Protein AF-A0A6A0AHQ1-F1 (afdb_monomer_lite)

Radius of gyration: 28.09 Å; chains: 1; bounding box: 52×52×68 Å

Organism: Haematococcus lacustris (NCBI:txid44745)

InterPro domains:
  IPR008962 PapD-like superfamily [SSF49354] (9-53)
  IPR013783 Immunoglobulin-like fold [G3DSA:2.60.40.10] (3-64)
  IPR052614 Cilia-Flagella-Associated Protein 65 [PTHR46127] (5-94)
  IPR056344 CFAP65-like, ninth Ig-like domain [PF24816] (5-60)

Sequence (94 aa):
DRAFILEQQIFQVKPRSGLLQPGGSAHITLAYKPAVKGSHQLPLFMHIADGKRLHVQLHGSTVQPPVQRLALTTTTRTFTFDPTPIGEEDPPRQ

Structure (mmCIF, N/CA/C/O backbone):
data_AF-A0A6A0AHQ1-F1
#
_entry.id   AF-A0A6A0AHQ1-F1
#
loop_
_atom_site.group_PDB
_atom_site.id
_atom_site.type_symbol
_atom_site.label_atom_id
_atom_site.label_alt_id
_atom_site.label_comp_id
_atom_site.label_asym_id
_atom_site.label_entity_id
_atom_site.label_seq_id
_atom_site.pdbx_PDB_ins_code
_atom_site.Cartn_x
_atom_site.Cartn_y
_atom_site.Cartn_z
_atom_site.occupancy
_atom_site.B_iso_or_equiv
_atom_site.auth_seq_id
_atom_site.auth_comp_id
_atom_site.auth_asym_id
_atom_site.auth_atom_id
_atom_site.pdbx_PDB_model_num
ATOM 1 N N . ASP A 1 1 ? -10.058 -11.538 0.957 1.00 78.88 1 ASP A N 1
ATOM 2 C CA . ASP A 1 1 ? -10.620 -11.683 -0.396 1.00 78.88 1 ASP A CA 1
ATOM 3 C C . ASP A 1 1 ? -9.915 -10.705 -1.336 1.00 78.88 1 ASP A C 1
ATOM 5 O O . ASP A 1 1 ? -9.776 -9.538 -0.983 1.00 78.88 1 ASP A O 1
ATOM 9 N N . ARG A 1 2 ? -9.387 -11.176 -2.471 1.00 83.12 2 ARG A N 1
ATOM 10 C CA . ARG A 1 2 ? -8.614 -10.351 -3.418 1.00 83.12 2 ARG A CA 1
ATOM 11 C C . ARG A 1 2 ? -9.509 -9.377 -4.185 1.00 83.12 2 ARG A C 1
ATOM 13 O O . ARG A 1 2 ? -9.060 -8.266 -4.461 1.00 83.12 2 ARG A O 1
ATOM 20 N N . ALA A 1 3 ? -10.736 -9.783 -4.519 1.00 86.94 3 ALA A N 1
ATOM 21 C CA . ALA A 1 3 ? -11.685 -8.936 -5.244 1.00 86.94 3 ALA A CA 1
ATOM 22 C C . ALA A 1 3 ? -11.974 -7.661 -4.443 1.00 86.94 3 ALA A C 1
ATOM 24 O O . ALA A 1 3 ? -11.774 -6.557 -4.940 1.00 86.94 3 ALA A O 1
ATOM 25 N N . PHE A 1 4 ? -12.247 -7.827 -3.147 1.00 89.31 4 PHE A N 1
ATOM 26 C CA . PHE A 1 4 ? -12.449 -6.729 -2.207 1.00 89.31 4 PHE A CA 1
ATOM 27 C C . PHE A 1 4 ? -11.281 -5.728 -2.170 1.00 89.31 4 PHE A C 1
ATOM 29 O O . PHE A 1 4 ? -11.491 -4.520 -2.236 1.00 89.31 4 PHE A O 1
ATOM 36 N N . ILE A 1 5 ? -10.035 -6.215 -2.103 1.00 90.12 5 ILE A N 1
ATOM 37 C CA . ILE A 1 5 ? -8.833 -5.360 -2.077 1.00 90.12 5 ILE A CA 1
ATOM 38 C C . ILE A 1 5 ? -8.738 -4.493 -3.341 1.00 90.12 5 ILE A C 1
ATOM 40 O O . ILE A 1 5 ? -8.343 -3.326 -3.260 1.00 90.12 5 ILE A O 1
ATOM 44 N N . LEU A 1 6 ? -9.084 -5.062 -4.499 1.00 88.88 6 LEU A N 1
ATOM 45 C CA . LEU A 1 6 ? -9.046 -4.372 -5.786 1.00 88.88 6 LEU A CA 1
ATOM 46 C C . LEU A 1 6 ? -10.209 -3.387 -5.936 1.00 88.88 6 LEU A C 1
ATOM 48 O O . LEU A 1 6 ? -9.976 -2.241 -6.310 1.00 88.88 6 LEU A O 1
ATOM 52 N N . GLU A 1 7 ? -11.433 -3.794 -5.611 1.00 91.12 7 GLU A N 1
ATOM 53 C CA . GLU A 1 7 ? -12.624 -2.938 -5.681 1.00 91.12 7 GLU A CA 1
ATOM 54 C C . GLU A 1 7 ? -12.505 -1.722 -4.760 1.00 91.12 7 GLU A C 1
ATOM 56 O O . GLU A 1 7 ? -12.751 -0.595 -5.182 1.00 91.12 7 GLU A O 1
ATOM 61 N N . GLN A 1 8 ? -12.038 -1.930 -3.526 1.00 92.38 8 GLN A N 1
ATOM 62 C CA . GLN A 1 8 ? -11.861 -0.861 -2.539 1.00 92.38 8 GLN A CA 1
ATOM 63 C C . GLN A 1 8 ? -10.549 -0.080 -2.710 1.00 92.38 8 GLN A C 1
ATOM 65 O O . GLN A 1 8 ? -10.258 0.814 -1.919 1.00 92.38 8 GLN A O 1
ATOM 70 N N . GLN A 1 9 ? -9.737 -0.409 -3.725 1.00 92.25 9 GLN A N 1
ATOM 71 C CA . GLN A 1 9 ? -8.451 0.245 -4.003 1.00 92.25 9 GLN A CA 1
ATOM 72 C C . GLN A 1 9 ? -7.546 0.343 -2.757 1.00 92.25 9 GLN A C 1
ATOM 74 O O . GLN A 1 9 ? -6.891 1.368 -2.534 1.00 92.25 9 GLN A O 1
ATOM 79 N N . ILE A 1 10 ? -7.508 -0.727 -1.949 1.00 94.50 10 ILE A N 1
ATOM 80 C CA . ILE A 1 10 ? -6.782 -0.763 -0.667 1.00 94.50 10 ILE A CA 1
ATOM 81 C C . ILE A 1 10 ? -5.282 -0.584 -0.880 1.00 94.50 10 ILE A C 1
ATOM 83 O O . ILE A 1 10 ? -4.619 0.090 -0.096 1.00 94.50 10 ILE A O 1
ATOM 87 N N . PHE A 1 11 ? -4.751 -1.156 -1.958 1.00 94.75 11 PHE A N 1
ATOM 88 C CA . PHE A 1 11 ? -3.401 -0.879 -2.422 1.00 94.75 11 PHE A CA 1
ATOM 89 C C . PHE A 1 11 ? -3.456 -0.085 -3.722 1.00 94.75 11 PHE A C 1
ATOM 91 O O . PHE A 1 11 ? -4.168 -0.448 -4.660 1.00 94.75 11 PHE A O 1
ATOM 98 N N . GLN A 1 12 ? -2.658 0.973 -3.802 1.00 93.44 12 GLN A N 1
ATOM 99 C CA . GLN A 1 12 ? -2.461 1.741 -5.027 1.00 93.44 12 GLN A CA 1
ATOM 100 C C . GLN A 1 12 ? -0.975 1.819 -5.346 1.00 93.44 12 GLN A C 1
ATOM 102 O O . GLN A 1 12 ? -0.149 2.010 -4.458 1.00 93.44 12 GLN A O 1
ATOM 107 N N . VAL A 1 13 ? -0.647 1.690 -6.630 1.00 92.94 13 VAL A N 1
ATOM 108 C CA . VAL A 1 13 ? 0.728 1.722 -7.137 1.00 92.94 13 VAL A CA 1
ATOM 109 C C . VAL A 1 13 ? 0.832 2.796 -8.205 1.00 92.94 13 VAL A C 1
ATOM 111 O O . VAL A 1 13 ? 0.011 2.807 -9.132 1.00 92.94 13 VAL A O 1
ATOM 114 N N . LYS A 1 14 ? 1.813 3.694 -8.079 1.00 94.44 14 LYS A N 1
ATOM 115 C CA . LYS A 1 14 ? 2.091 4.749 -9.062 1.00 94.44 14 LYS A CA 1
ATOM 116 C C . LYS A 1 14 ? 3.604 4.998 -9.199 1.00 94.44 14 LYS A C 1
ATOM 118 O O . LYS A 1 14 ? 4.256 5.132 -8.171 1.00 94.44 14 LYS A O 1
ATOM 123 N N . PRO A 1 15 ? 4.153 5.129 -10.418 1.00 93.69 15 PRO A N 1
ATOM 124 C CA . PRO A 1 15 ? 3.504 4.850 -11.701 1.00 93.69 15 PRO A CA 1
ATOM 125 C C . PRO A 1 15 ? 3.294 3.334 -11.909 1.00 93.69 15 PRO A C 1
ATOM 127 O O . PRO A 1 15 ? 3.982 2.520 -11.300 1.00 93.69 15 PRO A O 1
ATOM 130 N N . ARG A 1 16 ? 2.317 2.936 -12.741 1.00 91.12 16 ARG A N 1
ATOM 131 C CA . ARG A 1 16 ? 2.050 1.509 -13.055 1.00 91.12 16 ARG A CA 1
ATOM 132 C C . ARG A 1 16 ? 2.919 0.958 -14.188 1.00 91.12 16 ARG A C 1
ATOM 134 O O . ARG A 1 16 ? 3.037 -0.252 -14.338 1.00 91.12 16 ARG A O 1
ATOM 141 N N . SER A 1 17 ? 3.504 1.849 -14.976 1.00 92.00 17 SER A N 1
ATOM 142 C CA . SER A 1 17 ? 4.377 1.553 -16.104 1.00 92.00 17 SER A CA 1
ATOM 143 C C . SER A 1 17 ? 5.340 2.717 -16.302 1.00 92.00 17 SER A C 1
ATOM 145 O O . SER A 1 17 ? 5.069 3.840 -15.874 1.00 92.00 17 SER A O 1
ATOM 147 N N . GLY A 1 18 ? 6.456 2.458 -16.965 1.00 92.62 18 GLY A N 1
ATOM 148 C CA . GLY A 1 18 ? 7.456 3.468 -17.271 1.00 92.62 18 GLY A CA 1
ATOM 149 C C . GLY A 1 18 ? 8.588 2.869 -18.087 1.00 92.62 18 GLY A C 1
ATOM 150 O O . GLY A 1 18 ? 8.597 1.668 -18.357 1.00 92.62 18 GLY A O 1
ATOM 151 N N . LEU A 1 19 ? 9.537 3.718 -18.462 1.00 92.69 19 LEU A N 1
ATOM 152 C CA . LEU A 1 19 ? 10.748 3.328 -19.167 1.00 92.69 19 LEU A CA 1
ATOM 153 C C . LEU A 1 19 ? 11.955 3.687 -18.303 1.00 92.69 19 LEU A C 1
ATOM 155 O O . LEU A 1 19 ? 12.022 4.787 -17.756 1.00 92.69 19 LEU A O 1
ATOM 159 N N . LEU A 1 20 ? 12.908 2.766 -18.206 1.00 91.56 20 LEU A N 1
ATOM 160 C CA . LEU A 1 20 ? 14.198 2.999 -17.574 1.00 91.56 20 LEU A CA 1
ATOM 161 C C . LEU A 1 20 ? 15.294 2.838 -18.615 1.00 91.56 20 LEU A C 1
ATOM 163 O O . LEU A 1 20 ? 15.333 1.845 -19.336 1.00 91.56 20 LEU A O 1
ATOM 167 N N . GLN A 1 21 ? 16.179 3.827 -18.678 1.00 93.81 21 GLN A N 1
ATOM 168 C CA . GLN A 1 21 ? 17.396 3.734 -19.473 1.00 93.81 21 GLN A CA 1
ATOM 169 C C . GLN A 1 21 ? 18.421 2.841 -18.759 1.00 93.81 21 GLN A C 1
ATOM 171 O O . GLN A 1 21 ? 18.343 2.690 -17.533 1.00 93.81 21 GLN A O 1
ATOM 176 N N . PRO A 1 22 ? 19.399 2.264 -19.479 1.00 92.44 22 PRO A N 1
ATOM 177 C CA . PRO A 1 22 ? 20.493 1.524 -18.858 1.00 92.44 22 PRO A CA 1
ATOM 178 C C . PRO A 1 22 ? 21.181 2.345 -17.755 1.00 92.44 22 PRO A C 1
ATOM 180 O O . PRO A 1 22 ? 21.528 3.504 -17.960 1.00 92.44 22 PRO A O 1
ATOM 183 N N . GLY A 1 23 ? 21.336 1.753 -16.567 1.00 94.38 23 GLY A N 1
ATOM 184 C CA . GLY A 1 23 ? 21.887 2.429 -15.381 1.00 94.38 23 GLY A CA 1
ATOM 185 C C . GLY A 1 23 ? 20.925 3.390 -14.666 1.00 94.38 23 GLY A C 1
ATOM 186 O O . GLY A 1 23 ? 21.280 3.949 -13.631 1.00 94.38 23 GLY A O 1
ATOM 187 N N . GLY A 1 24 ? 19.709 3.582 -15.181 1.00 93.19 24 GLY A N 1
ATOM 188 C CA . GLY A 1 24 ? 18.694 4.442 -14.582 1.00 93.19 24 GLY A CA 1
ATOM 189 C C . GLY A 1 24 ? 18.019 3.836 -13.351 1.00 93.19 24 GLY A C 1
ATOM 190 O O . GLY A 1 24 ? 18.040 2.629 -13.119 1.00 93.19 24 GLY A O 1
ATOM 191 N N . SER A 1 25 ? 17.369 4.697 -12.568 1.00 93.19 25 SER A N 1
ATOM 192 C CA . SER A 1 25 ? 16.539 4.321 -11.417 1.00 93.19 25 SER A CA 1
ATOM 193 C C . SER A 1 25 ? 15.224 5.095 -11.438 1.00 93.19 25 SER A C 1
ATOM 195 O O . SER A 1 25 ? 15.177 6.237 -11.893 1.00 93.19 25 SER A O 1
ATOM 197 N N . ALA A 1 26 ? 14.152 4.485 -10.936 1.00 91.19 26 ALA A N 1
ATOM 198 C CA . ALA A 1 26 ? 12.850 5.129 -10.785 1.00 91.19 26 ALA A CA 1
ATOM 199 C C . ALA A 1 26 ? 12.259 4.817 -9.412 1.00 91.19 26 ALA A C 1
ATOM 201 O O . ALA A 1 26 ? 12.489 3.750 -8.845 1.00 91.19 26 ALA A O 1
ATOM 202 N N . HIS A 1 27 ? 11.458 5.751 -8.910 1.00 94.12 27 HIS A N 1
ATOM 203 C CA . HIS A 1 27 ? 10.712 5.585 -7.671 1.00 94.12 27 HIS A CA 1
ATOM 204 C C . HIS A 1 27 ? 9.285 5.139 -7.982 1.00 94.12 27 HIS A C 1
ATOM 206 O O . HIS A 1 27 ? 8.637 5.675 -8.883 1.00 94.12 27 HIS A O 1
ATOM 212 N N . ILE A 1 28 ? 8.790 4.176 -7.207 1.00 92.19 28 ILE A N 1
ATOM 213 C CA . ILE A 1 28 ? 7.406 3.711 -7.270 1.00 92.19 28 ILE A CA 1
ATOM 214 C C . ILE A 1 28 ? 6.781 3.921 -5.897 1.00 92.19 28 ILE A C 1
ATOM 216 O O . ILE A 1 28 ? 7.287 3.447 -4.883 1.00 92.19 28 ILE A O 1
ATOM 220 N N . THR A 1 29 ? 5.660 4.625 -5.868 1.00 94.75 29 THR A N 1
ATOM 221 C CA . THR A 1 29 ? 4.863 4.851 -4.671 1.00 94.75 29 THR A CA 1
ATOM 222 C C . THR A 1 29 ? 3.845 3.732 -4.501 1.00 94.75 29 THR A C 1
ATOM 224 O O . THR A 1 29 ? 3.006 3.496 -5.375 1.00 94.75 29 THR A O 1
ATOM 227 N N . LEU A 1 30 ? 3.897 3.086 -3.338 1.00 93.00 30 LEU A N 1
ATOM 228 C CA . LEU A 1 30 ? 2.914 2.123 -2.857 1.00 93.00 30 LEU A CA 1
ATOM 229 C C . LEU A 1 30 ? 2.103 2.790 -1.745 1.00 93.00 30 LEU A C 1
ATOM 231 O O . LEU A 1 30 ? 2.657 3.166 -0.716 1.00 93.00 30 LEU A O 1
ATOM 235 N N . ALA A 1 31 ? 0.800 2.951 -1.949 1.00 94.31 31 ALA A N 1
ATOM 236 C CA . ALA A 1 31 ? -0.099 3.511 -0.949 1.00 94.31 31 ALA A CA 1
ATOM 237 C C . ALA A 1 31 ? -1.032 2.425 -0.413 1.00 94.31 31 ALA A C 1
ATOM 239 O O . ALA A 1 31 ? -1.633 1.687 -1.194 1.00 94.31 31 ALA A O 1
ATOM 240 N N . TYR A 1 32 ? -1.172 2.371 0.910 1.00 94.69 32 TYR A N 1
ATOM 241 C CA . TYR A 1 32 ? -2.076 1.471 1.615 1.00 94.69 32 TYR A CA 1
ATOM 242 C C . TYR A 1 32 ? -3.185 2.274 2.302 1.00 94.69 32 TYR A C 1
ATOM 244 O O . TYR A 1 32 ? -2.908 3.144 3.127 1.00 94.69 32 TYR A O 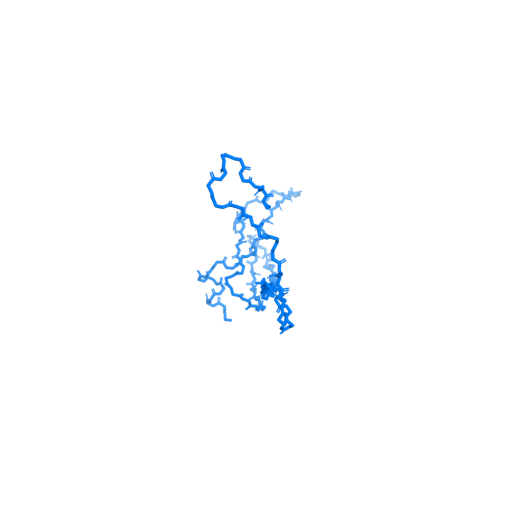1
ATOM 252 N N . LYS A 1 33 ? -4.436 2.009 1.923 1.00 92.75 33 LYS A N 1
ATOM 253 C CA . LYS A 1 33 ? -5.645 2.704 2.379 1.00 92.75 33 LYS A CA 1
ATOM 254 C C . LYS A 1 33 ? -6.692 1.670 2.808 1.00 92.75 33 LYS A C 1
ATOM 256 O O . LYS A 1 33 ? -7.529 1.271 2.003 1.00 92.75 33 LYS A O 1
ATOM 261 N N . PRO A 1 34 ? -6.624 1.179 4.051 1.00 88.81 34 PRO A N 1
ATOM 262 C CA . PRO A 1 34 ? -7.521 0.131 4.519 1.00 88.81 34 PRO A CA 1
ATOM 263 C C . PRO A 1 34 ? -8.952 0.652 4.683 1.00 88.81 34 PRO A C 1
ATOM 265 O O . PRO A 1 34 ? -9.200 1.545 5.487 1.00 88.81 34 PRO A O 1
ATOM 268 N N . ALA A 1 35 ? -9.903 0.057 3.960 1.00 86.44 35 ALA A N 1
ATOM 269 C CA . ALA A 1 35 ? -11.332 0.325 4.149 1.00 86.44 35 ALA A CA 1
ATOM 270 C C . ALA A 1 35 ? -11.907 -0.402 5.381 1.00 86.44 35 ALA A C 1
ATOM 272 O O . ALA A 1 35 ? -12.854 0.065 6.006 1.00 86.44 35 ALA A O 1
ATOM 273 N N . VAL A 1 36 ? -11.333 -1.558 5.737 1.00 85.69 36 VAL A N 1
ATOM 274 C CA . VAL A 1 36 ? -11.793 -2.422 6.835 1.00 85.69 36 VAL A CA 1
ATOM 275 C C . VAL A 1 36 ? -10.590 -2.949 7.615 1.00 85.69 36 VAL A C 1
ATOM 277 O O . VAL A 1 36 ? -9.516 -3.182 7.048 1.00 85.69 36 VAL A O 1
ATOM 280 N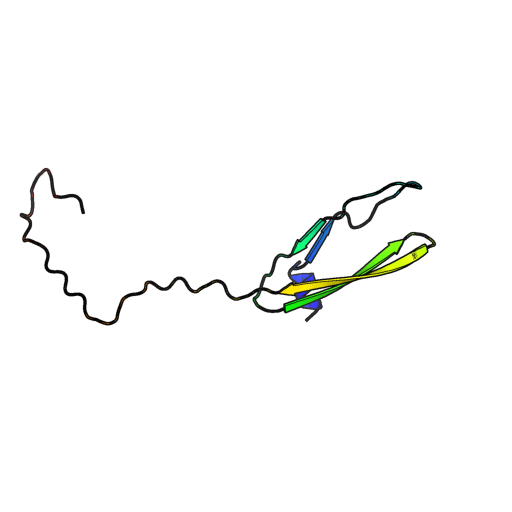 N . LYS A 1 37 ? -10.777 -3.151 8.926 1.00 90.00 37 LYS A N 1
ATOM 281 C CA . LYS A 1 37 ? -9.787 -3.786 9.806 1.00 90.00 37 LYS A CA 1
ATOM 282 C C . LYS A 1 37 ? -9.422 -5.195 9.326 1.00 90.00 37 LYS A C 1
ATOM 284 O O . LYS A 1 37 ? -10.241 -5.893 8.734 1.00 90.00 37 LYS A O 1
ATOM 289 N N . GLY A 1 38 ? -8.213 -5.629 9.650 1.00 90.06 38 GLY A N 1
ATOM 290 C CA . GLY A 1 38 ? -7.689 -6.946 9.304 1.00 90.06 38 GLY A CA 1
ATOM 291 C C . GLY A 1 38 ? -6.376 -6.872 8.533 1.00 90.06 38 GLY A C 1
ATOM 292 O O . GLY A 1 38 ? -5.778 -5.803 8.397 1.00 90.06 38 GLY A O 1
ATOM 293 N N . SER A 1 39 ? -5.929 -8.030 8.050 1.00 92.31 39 SER A N 1
ATOM 294 C CA . SER A 1 39 ? -4.755 -8.150 7.186 1.00 92.31 39 SER A CA 1
ATOM 295 C C . SER A 1 39 ? -5.161 -8.256 5.724 1.00 92.31 39 SER A C 1
ATOM 297 O O . SER A 1 39 ? -6.045 -9.030 5.358 1.00 92.31 39 SER A O 1
ATOM 299 N N . HIS A 1 40 ? -4.456 -7.506 4.888 1.00 93.56 40 HIS A N 1
ATOM 300 C CA . HIS A 1 40 ? -4.646 -7.429 3.449 1.00 93.56 40 HIS A CA 1
ATOM 301 C C . HIS A 1 40 ? -3.353 -7.848 2.762 1.00 93.56 40 HIS A C 1
ATOM 303 O O . HIS A 1 40 ? -2.275 -7.334 3.066 1.00 93.56 40 HIS A O 1
ATOM 309 N N . GLN A 1 41 ? -3.467 -8.791 1.833 1.00 93.50 41 GLN A N 1
ATOM 310 C CA . GLN A 1 41 ? -2.346 -9.320 1.067 1.00 93.50 41 GLN A CA 1
ATOM 311 C C . GLN A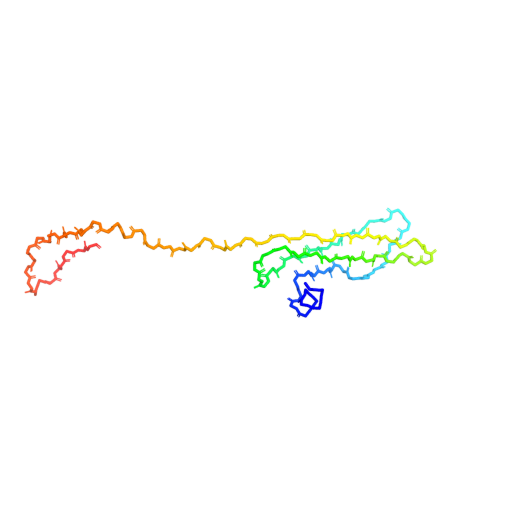 1 41 ? -2.644 -9.217 -0.420 1.00 93.50 41 GLN A C 1
ATOM 313 O O . GLN A 1 41 ? -3.701 -9.664 -0.870 1.00 93.50 41 GLN A O 1
ATOM 318 N N . LEU A 1 42 ? -1.714 -8.638 -1.179 1.00 92.38 42 LEU A N 1
ATOM 319 C CA . LEU A 1 42 ? -1.853 -8.500 -2.623 1.00 92.38 42 LEU A CA 1
ATOM 320 C C . LEU A 1 42 ? -0.533 -8.827 -3.335 1.00 92.38 42 LEU A C 1
ATOM 322 O O . LEU A 1 42 ? 0.400 -8.022 -3.286 1.00 92.38 42 LEU A O 1
ATOM 326 N N . PRO A 1 43 ? -0.464 -9.976 -4.029 1.00 92.81 43 PRO A N 1
ATOM 327 C CA . PRO A 1 43 ? 0.619 -10.271 -4.955 1.00 92.81 43 PRO A CA 1
ATOM 328 C C . PRO A 1 43 ? 0.586 -9.316 -6.148 1.00 92.81 43 PRO A C 1
ATOM 330 O O . PRO A 1 43 ? -0.455 -9.139 -6.789 1.00 92.81 43 PRO A O 1
ATOM 333 N N . LEU A 1 44 ? 1.735 -8.736 -6.474 1.00 91.19 44 LEU A N 1
ATOM 334 C CA . LEU A 1 44 ? 1.959 -7.911 -7.651 1.00 91.19 44 LEU A CA 1
ATOM 335 C C . LEU A 1 44 ? 3.071 -8.502 -8.509 1.00 91.19 44 LEU A C 1
ATOM 337 O O . LEU A 1 44 ? 4.083 -8.991 -8.012 1.00 91.19 44 LEU A O 1
ATOM 341 N N . PHE A 1 45 ? 2.892 -8.396 -9.821 1.00 90.94 45 PHE A N 1
ATOM 342 C CA . PHE A 1 45 ? 3.905 -8.768 -10.795 1.00 90.94 45 PHE A CA 1
ATOM 343 C C . PHE A 1 45 ? 4.358 -7.524 -11.542 1.00 90.94 45 PHE A C 1
ATOM 345 O O . PHE A 1 45 ? 3.550 -6.854 -12.185 1.00 90.94 45 PHE A O 1
ATOM 352 N N . MET A 1 46 ? 5.651 -7.232 -11.468 1.00 89.50 46 MET A N 1
ATOM 353 C CA . MET A 1 46 ? 6.284 -6.217 -12.297 1.00 89.50 46 MET A CA 1
ATOM 354 C C . MET A 1 46 ? 6.917 -6.904 -13.502 1.00 89.50 46 MET A C 1
ATOM 356 O O . MET A 1 46 ? 7.721 -7.826 -13.358 1.00 89.50 46 MET A O 1
ATOM 360 N N . HIS A 1 47 ? 6.525 -6.466 -14.693 1.00 90.94 47 HIS A N 1
ATOM 361 C CA . HIS A 1 47 ? 7.025 -6.995 -15.953 1.00 90.94 47 HIS A CA 1
ATOM 362 C C . HIS A 1 47 ? 8.107 -6.053 -16.490 1.00 90.94 47 HIS A C 1
ATOM 364 O O . HIS A 1 47 ? 7.825 -4.882 -16.739 1.00 90.94 47 HIS A O 1
ATOM 370 N N . ILE A 1 48 ? 9.328 -6.558 -16.675 1.00 88.56 48 ILE A N 1
ATOM 371 C CA . ILE A 1 48 ? 10.385 -5.859 -17.418 1.00 88.56 48 ILE A CA 1
ATOM 372 C C . ILE A 1 48 ? 10.296 -6.321 -18.870 1.00 88.56 48 ILE A C 1
ATOM 374 O O . ILE A 1 48 ? 10.348 -7.528 -19.105 1.00 88.56 48 ILE A O 1
ATOM 378 N N . ALA A 1 49 ? 10.110 -5.391 -19.812 1.00 85.12 49 ALA A N 1
ATOM 379 C CA . ALA A 1 49 ? 9.993 -5.715 -21.235 1.00 85.12 49 ALA A CA 1
ATOM 380 C C . ALA A 1 49 ? 11.152 -6.624 -21.680 1.00 85.12 49 ALA A C 1
ATOM 382 O O . ALA A 1 49 ? 12.301 -6.368 -21.323 1.00 85.12 49 ALA A O 1
ATOM 383 N N . ASP A 1 50 ? 10.814 -7.717 -22.372 1.00 83.31 50 ASP A N 1
ATOM 384 C CA . ASP A 1 50 ? 11.745 -8.753 -22.854 1.00 83.31 50 ASP A CA 1
ATOM 385 C C . ASP A 1 50 ? 12.653 -9.368 -21.771 1.00 83.31 50 ASP A C 1
ATOM 387 O O . ASP A 1 50 ? 13.697 -9.956 -22.052 1.00 83.31 50 ASP A O 1
ATOM 391 N N . GLY A 1 51 ? 12.251 -9.241 -20.506 1.00 85.06 51 GLY A N 1
ATOM 392 C CA . GLY A 1 51 ? 13.065 -9.583 -19.354 1.00 85.06 51 GLY A CA 1
ATOM 393 C C . GLY A 1 51 ? 12.339 -10.444 -18.329 1.00 85.06 51 GLY A C 1
ATOM 394 O O . GLY A 1 51 ? 11.449 -11.246 -18.616 1.00 85.06 51 GLY A O 1
ATOM 395 N N . LYS A 1 52 ? 12.773 -10.305 -17.075 1.00 87.69 52 LYS A N 1
ATOM 396 C CA . LYS A 1 52 ? 12.233 -11.079 -15.957 1.00 87.69 52 LYS A CA 1
ATOM 397 C C . LYS A 1 52 ? 10.928 -10.470 -15.450 1.00 87.69 52 LYS A C 1
ATOM 399 O O . LYS A 1 52 ? 10.725 -9.256 -15.458 1.00 87.69 52 LYS A O 1
ATOM 404 N N . ARG A 1 53 ? 10.071 -11.340 -14.920 1.00 90.50 53 ARG A N 1
ATOM 405 C CA . ARG A 1 53 ? 8.928 -10.946 -14.093 1.00 90.50 53 ARG A CA 1
ATOM 406 C C . ARG A 1 53 ? 9.354 -10.961 -12.631 1.00 90.50 53 ARG A C 1
ATOM 408 O O . ARG A 1 53 ? 9.791 -11.997 -12.134 1.00 90.50 53 ARG A O 1
ATOM 415 N N . LEU A 1 54 ? 9.225 -9.827 -11.955 1.00 89.81 54 LEU A N 1
ATOM 416 C CA . LEU A 1 54 ? 9.480 -9.710 -10.523 1.00 89.81 54 LEU A CA 1
ATOM 417 C C . LEU A 1 54 ? 8.170 -9.900 -9.757 1.00 89.81 54 LEU A C 1
ATOM 419 O O . LEU A 1 54 ? 7.174 -9.239 -10.051 1.00 89.81 54 LEU A O 1
ATOM 423 N N . HIS A 1 55 ? 8.181 -10.795 -8.771 1.00 92.19 55 HIS A N 1
ATOM 424 C CA . HIS A 1 55 ? 7.059 -11.013 -7.867 1.00 92.19 55 HIS A CA 1
ATOM 425 C C . HIS A 1 55 ? 7.266 -10.195 -6.589 1.00 92.19 55 HIS A C 1
ATOM 427 O O . HIS A 1 55 ? 8.268 -10.363 -5.897 1.00 92.19 55 HIS A O 1
ATOM 433 N N . VAL A 1 56 ? 6.317 -9.312 -6.288 1.00 90.56 56 VAL A N 1
ATOM 434 C CA . VAL A 1 56 ? 6.314 -8.454 -5.101 1.00 90.56 56 VAL A CA 1
ATOM 435 C C . VAL A 1 56 ? 5.052 -8.745 -4.300 1.00 90.56 56 VAL A C 1
ATOM 437 O O . VAL A 1 56 ? 3.949 -8.583 -4.810 1.00 90.56 56 VAL A O 1
ATOM 440 N N . GLN A 1 57 ? 5.200 -9.148 -3.040 1.00 92.69 57 GLN A N 1
ATOM 441 C CA . GLN A 1 57 ? 4.064 -9.380 -2.152 1.00 92.69 57 GLN A CA 1
ATOM 442 C C . GLN A 1 57 ? 3.818 -8.144 -1.289 1.00 92.69 57 GLN A C 1
ATOM 444 O O . GLN A 1 57 ? 4.671 -7.767 -0.487 1.00 92.69 57 GLN A O 1
ATOM 449 N N . LEU A 1 58 ? 2.640 -7.534 -1.417 1.00 93.44 58 LEU A N 1
ATOM 450 C CA . LEU A 1 58 ? 2.215 -6.475 -0.506 1.00 93.44 58 LEU A CA 1
ATOM 451 C C . LEU A 1 58 ? 1.487 -7.078 0.692 1.00 93.44 58 LEU A C 1
ATOM 453 O O . LEU A 1 58 ? 0.593 -7.909 0.524 1.00 93.44 58 LEU A O 1
ATOM 457 N N . HIS A 1 59 ? 1.843 -6.622 1.889 1.00 94.19 59 HIS A N 1
ATOM 458 C CA . HIS A 1 59 ? 1.161 -6.961 3.131 1.00 94.19 59 HIS A CA 1
ATOM 459 C C . HIS A 1 59 ? 0.887 -5.685 3.925 1.00 94.19 59 HIS A C 1
ATOM 461 O O . HIS A 1 59 ? 1.803 -4.913 4.203 1.00 94.19 59 HIS A O 1
ATOM 467 N N . GLY A 1 60 ? -0.372 -5.477 4.295 1.00 92.31 60 GLY A N 1
ATOM 468 C CA . GLY A 1 60 ? -0.803 -4.391 5.165 1.00 92.31 60 GLY A CA 1
ATOM 469 C C . GLY A 1 60 ? -1.712 -4.941 6.250 1.00 92.31 60 GLY A C 1
ATOM 470 O O . GLY A 1 60 ? -2.576 -5.768 5.971 1.00 92.31 60 GLY A O 1
ATOM 471 N N . SER A 1 61 ? -1.515 -4.503 7.487 1.00 92.44 61 SER A N 1
ATOM 472 C CA . SER A 1 61 ? -2.384 -4.848 8.608 1.00 92.44 61 SER A CA 1
ATOM 473 C C . SER A 1 61 ? -2.995 -3.584 9.193 1.00 92.44 61 SER A C 1
ATOM 475 O O . SER A 1 61 ? -2.354 -2.539 9.309 1.00 92.44 61 SER A O 1
ATOM 477 N N . THR A 1 62 ? -4.275 -3.663 9.535 1.00 92.44 62 THR A N 1
ATOM 478 C CA . THR A 1 62 ? -5.019 -2.545 10.110 1.00 92.44 62 THR A CA 1
ATOM 479 C C . THR A 1 62 ? -5.788 -3.014 11.316 1.00 92.44 62 THR A C 1
ATOM 481 O O . THR A 1 62 ? -6.663 -3.875 11.230 1.00 92.44 62 THR A O 1
ATOM 484 N N . VAL A 1 63 ? -5.454 -2.424 12.452 1.00 89.12 63 VAL A N 1
ATOM 485 C CA . VAL A 1 63 ? -6.171 -2.638 13.701 1.00 89.12 63 VAL A CA 1
ATOM 486 C C . VAL A 1 63 ? -7.381 -1.718 13.768 1.00 89.12 63 VAL A C 1
ATOM 488 O O . VAL A 1 63 ? -7.455 -0.698 13.083 1.00 89.12 63 VAL A O 1
ATOM 491 N N . GLN A 1 64 ? -8.354 -2.094 14.592 1.00 83.31 64 GLN A N 1
ATOM 492 C CA . GLN A 1 64 ? -9.478 -1.216 14.869 1.00 83.31 64 GLN A CA 1
ATOM 493 C C . GLN A 1 64 ? -8.955 0.061 15.544 1.00 83.31 64 GLN A C 1
ATOM 495 O O . GLN A 1 64 ? -8.159 -0.056 16.481 1.00 83.31 64 GLN A O 1
ATOM 500 N N . PRO A 1 65 ? -9.374 1.261 15.101 1.00 75.25 65 PRO A N 1
ATOM 501 C CA . PRO A 1 65 ? -9.036 2.474 15.824 1.00 75.25 65 PRO A CA 1
ATOM 502 C C . PRO A 1 65 ? -9.555 2.358 17.262 1.00 75.25 65 PRO A C 1
ATOM 504 O O . PRO A 1 65 ? -10.617 1.758 17.480 1.00 75.25 65 PRO A O 1
ATOM 507 N N . PRO A 1 66 ? -8.817 2.888 18.250 1.00 75.75 66 PRO A N 1
ATOM 508 C CA . PRO A 1 66 ? -9.267 2.852 19.628 1.00 75.75 66 PRO A CA 1
ATOM 509 C C . PRO A 1 66 ? -10.653 3.483 19.710 1.00 75.75 66 PRO A C 1
ATOM 511 O O . PRO A 1 66 ? -10.898 4.565 19.173 1.00 75.75 66 PRO A O 1
ATOM 514 N N . VAL A 1 67 ? -11.577 2.786 20.368 1.00 77.62 67 VAL A N 1
ATOM 515 C CA . VAL A 1 67 ? -12.886 3.363 20.659 1.00 77.62 67 VAL A CA 1
ATOM 516 C C . VAL A 1 67 ? -12.633 4.471 21.668 1.00 77.62 67 VAL A C 1
ATOM 518 O O . VAL A 1 67 ? -12.293 4.186 22.816 1.00 77.62 67 VAL A O 1
ATOM 521 N N . GLN A 1 68 ? -12.769 5.723 21.237 1.00 73.81 68 GLN A N 1
ATOM 522 C CA . GLN A 1 68 ? -12.757 6.864 22.141 1.00 73.81 68 GLN A CA 1
ATOM 523 C C . GLN A 1 68 ? -13.991 6.748 23.033 1.00 73.81 68 GLN A C 1
ATOM 525 O O . GLN A 1 68 ? -15.100 7.110 22.647 1.00 73.81 68 GLN A O 1
ATOM 530 N N . ARG A 1 69 ? -13.818 6.143 24.206 1.00 68.62 69 ARG A N 1
ATOM 531 C CA . ARG A 1 69 ? -14.849 6.099 25.235 1.00 68.62 69 ARG A CA 1
ATOM 532 C C . ARG A 1 69 ? -14.533 7.193 26.233 1.00 68.62 69 ARG A C 1
ATOM 534 O O . ARG A 1 69 ? -13.416 7.257 26.741 1.00 68.62 69 ARG A O 1
ATOM 541 N N . LEU A 1 70 ? -15.527 8.019 26.540 1.00 71.50 70 LEU A N 1
ATOM 542 C CA . LEU A 1 70 ? -15.476 8.823 27.750 1.00 71.50 70 LEU A CA 1
ATOM 543 C C . LEU A 1 70 ? -15.397 7.845 28.925 1.00 71.50 70 LEU A C 1
ATOM 545 O O . LEU A 1 70 ? -16.299 7.029 29.120 1.00 71.50 70 LEU A O 1
ATOM 549 N N . ALA A 1 71 ? -14.294 7.885 29.671 1.00 72.50 71 ALA A N 1
ATOM 550 C CA . ALA A 1 71 ? -14.121 7.100 30.885 1.00 72.50 71 ALA A CA 1
ATOM 551 C C . ALA A 1 71 ? -14.956 7.730 32.011 1.00 72.50 71 ALA A C 1
ATOM 553 O O . ALA A 1 71 ? -14.438 8.342 32.946 1.00 72.50 71 ALA A O 1
ATOM 554 N N . LEU A 1 72 ? -16.277 7.612 31.890 1.00 69.69 72 LEU A N 1
ATOM 555 C CA . LEU A 1 72 ? -17.201 7.893 32.974 1.00 69.69 72 LEU A CA 1
ATOM 556 C C . LEU A 1 72 ? -17.052 6.740 33.964 1.00 69.69 72 LEU A C 1
ATOM 558 O O . LEU A 1 72 ? -17.562 5.643 33.750 1.00 69.69 72 LEU A O 1
ATOM 562 N N . THR A 1 73 ? -16.262 6.959 35.012 1.00 68.88 73 THR A N 1
ATOM 563 C CA . THR A 1 73 ? -16.182 6.022 36.132 1.00 68.88 73 THR A CA 1
ATOM 564 C C . THR A 1 73 ? -17.595 5.833 36.674 1.00 68.88 73 THR A C 1
ATOM 566 O O . THR A 1 73 ? -18.254 6.820 36.985 1.00 68.88 73 THR A O 1
ATOM 569 N N . THR A 1 74 ? -18.057 4.588 36.786 1.00 57.91 74 THR A N 1
ATOM 570 C CA . THR A 1 74 ? -19.397 4.211 37.279 1.00 57.91 74 THR A CA 1
ATOM 571 C C . THR A 1 74 ? -19.661 4.613 38.729 1.00 57.91 74 THR A C 1
ATOM 573 O O . THR A 1 74 ? -20.764 4.420 39.230 1.00 57.91 74 THR A O 1
ATOM 576 N N . THR A 1 75 ? -18.671 5.178 39.417 1.00 64.62 75 THR A N 1
ATOM 577 C CA . THR A 1 75 ? -18.891 5.906 40.658 1.00 64.62 75 THR A CA 1
ATOM 578 C C . THR A 1 75 ? -19.710 7.145 40.335 1.00 64.62 75 THR A C 1
ATOM 580 O O . THR A 1 75 ? -19.228 8.036 39.636 1.00 64.62 75 THR A O 1
ATOM 583 N N . THR A 1 76 ? -20.941 7.198 40.836 1.00 63.19 76 THR A N 1
ATOM 584 C CA . THR A 1 76 ? -21.810 8.373 40.799 1.00 63.19 76 THR A CA 1
ATOM 585 C C . THR A 1 76 ? -21.016 9.583 41.296 1.00 63.19 76 THR A C 1
ATOM 587 O O . THR A 1 76 ? -20.805 9.751 42.495 1.00 63.19 76 THR A O 1
ATOM 590 N N . ARG A 1 77 ? -20.485 10.396 40.375 1.00 64.88 77 ARG A N 1
ATOM 591 C CA . ARG A 1 77 ? -19.825 11.652 40.725 1.00 64.88 77 ARG A CA 1
ATOM 592 C C . ARG A 1 77 ? -20.927 12.664 40.971 1.00 64.88 77 ARG A C 1
ATOM 594 O O . ARG A 1 77 ? -21.403 13.311 40.043 1.00 64.88 77 ARG A O 1
A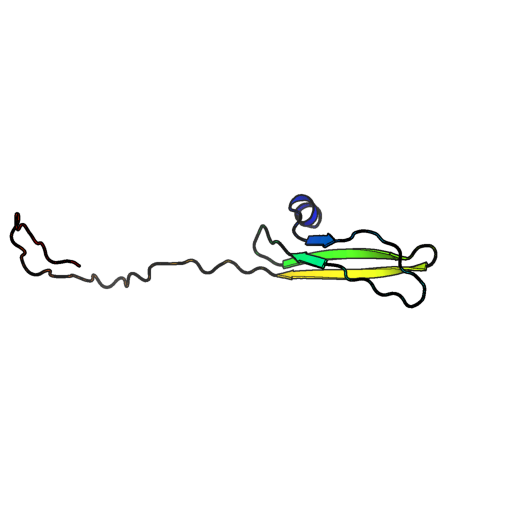TOM 601 N N . THR A 1 78 ? -21.367 12.746 42.218 1.00 74.50 78 THR A N 1
ATOM 602 C CA . THR A 1 78 ? -22.209 13.851 42.658 1.00 74.50 78 THR A CA 1
ATOM 6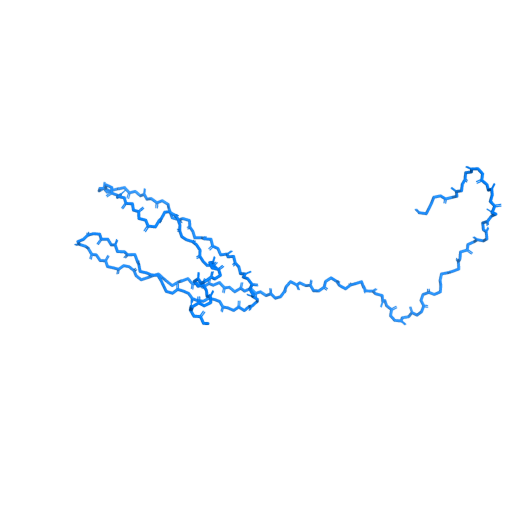03 C C . THR A 1 78 ? -21.330 15.095 42.697 1.00 74.50 78 THR A C 1
ATOM 605 O O . THR A 1 78 ? -20.439 15.200 43.537 1.00 74.50 78 THR A O 1
ATOM 608 N N . PHE A 1 79 ? -21.541 16.003 41.750 1.00 73.12 79 PHE A N 1
ATOM 609 C CA . PHE A 1 79 ? -20.959 17.338 41.788 1.00 73.12 79 PHE A CA 1
ATOM 610 C C . PHE A 1 79 ? -21.964 18.261 42.467 1.00 73.12 79 PHE A C 1
ATOM 612 O O . PHE A 1 79 ? -23.064 18.465 41.955 1.00 73.12 79 PHE A O 1
ATOM 619 N N . THR A 1 80 ? -21.598 18.784 43.632 1.00 79.44 80 THR A N 1
ATOM 620 C CA . THR A 1 80 ? -22.349 19.857 44.283 1.00 79.44 80 THR A CA 1
ATOM 621 C C . THR A 1 80 ? -21.771 21.173 43.789 1.00 79.44 80 THR A C 1
ATOM 623 O O . THR A 1 80 ? -20.590 21.434 43.999 1.00 79.44 80 THR A O 1
ATOM 626 N N . PHE A 1 81 ? -22.585 21.966 43.097 1.00 74.94 81 PHE A N 1
ATOM 627 C CA . PHE A 1 81 ? -22.223 23.322 42.697 1.00 74.94 81 PHE A CA 1
ATOM 628 C C . PHE A 1 81 ? -22.606 24.300 43.802 1.00 74.94 81 PHE A C 1
ATOM 630 O O . PHE A 1 81 ? -23.625 24.108 44.472 1.00 74.94 81 PHE A O 1
ATOM 637 N N . ASP A 1 82 ? -21.817 25.356 43.961 1.00 80.31 82 ASP A N 1
ATOM 638 C CA . ASP A 1 82 ? -2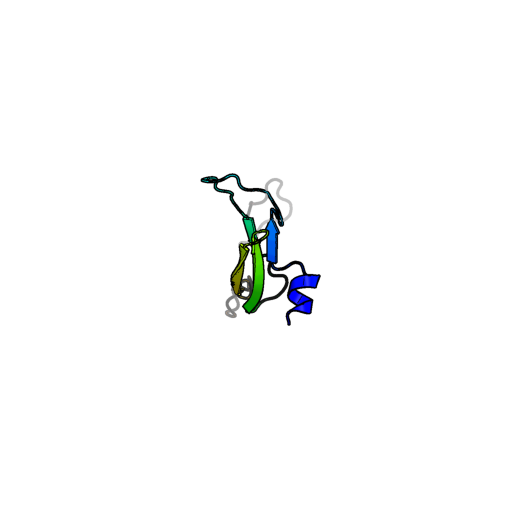2.191 26.454 44.841 1.00 80.31 82 ASP A CA 1
ATOM 639 C C . ASP A 1 82 ? -23.423 27.187 44.273 1.00 80.31 82 ASP A C 1
ATOM 641 O O . ASP A 1 82 ? -23.502 27.410 43.057 1.00 80.31 82 ASP A O 1
ATOM 645 N N . PRO A 1 83 ? -24.411 27.556 45.113 1.00 78.19 83 PRO A N 1
ATOM 646 C CA . PRO A 1 83 ? -25.583 28.298 44.664 1.00 78.19 83 PRO A CA 1
ATOM 647 C C . PRO A 1 83 ? -25.170 29.599 43.971 1.00 78.19 83 PRO A C 1
ATOM 649 O O . PRO A 1 83 ? -24.525 30.451 44.577 1.00 78.19 83 PRO A O 1
ATOM 652 N N . THR A 1 84 ? -25.551 29.758 42.704 1.00 75.56 84 THR A N 1
ATOM 653 C CA . THR A 1 84 ? -25.287 30.980 41.931 1.00 75.56 84 THR A CA 1
ATOM 654 C C . THR A 1 84 ? -26.594 31.762 41.758 1.00 75.56 84 THR A C 1
ATOM 656 O O . THR A 1 84 ? -27.599 31.155 41.369 1.00 75.56 84 THR A O 1
ATOM 659 N N . PRO A 1 85 ? -26.633 33.075 42.053 1.00 78.75 85 PRO A N 1
ATOM 660 C CA . PRO A 1 85 ? -27.825 33.892 41.847 1.00 78.75 85 PRO A CA 1
ATOM 661 C C . PRO A 1 85 ? -28.235 33.932 40.369 1.00 78.75 85 PRO A C 1
ATOM 663 O O . PRO A 1 85 ? -27.404 34.054 39.471 1.00 78.75 85 PRO A O 1
ATOM 666 N N . ILE A 1 86 ? -29.538 33.823 40.105 1.00 79.25 86 ILE A N 1
ATOM 667 C CA . ILE A 1 86 ? -30.080 33.914 38.745 1.00 79.25 86 ILE A CA 1
ATOM 668 C C . ILE A 1 86 ? -30.290 35.394 38.413 1.00 79.25 86 ILE A C 1
ATOM 670 O O . ILE A 1 86 ? -31.014 36.080 39.131 1.00 79.25 86 ILE A O 1
ATOM 674 N N . GLY A 1 87 ? -29.712 35.860 37.302 1.00 76.50 87 GLY A N 1
ATOM 675 C CA . GLY A 1 87 ? -29.920 37.218 36.784 1.00 76.50 87 GLY A CA 1
ATOM 676 C C . GLY A 1 87 ? -28.761 38.194 36.997 1.00 76.50 87 GLY A C 1
ATOM 677 O O . GLY A 1 87 ? -28.965 39.394 36.845 1.00 76.50 87 GLY A O 1
ATOM 678 N N . GLU A 1 88 ? -27.564 37.714 37.338 1.00 74.75 88 GLU A N 1
ATOM 679 C CA . GLU A 1 88 ? -26.374 38.569 37.377 1.00 74.75 88 GLU A CA 1
ATOM 680 C C . GLU A 1 88 ? -25.907 38.945 35.965 1.00 74.75 88 GLU A C 1
ATOM 682 O O . GLU A 1 88 ? -25.950 38.132 35.041 1.00 74.75 88 GLU A O 1
ATOM 687 N N . GLU A 1 89 ? -25.454 40.190 35.803 1.00 79.62 89 GLU A N 1
ATOM 688 C CA . GLU A 1 89 ? -24.940 40.698 34.526 1.00 79.62 89 GLU A CA 1
ATOM 689 C C . GLU A 1 89 ? -23.586 40.074 34.142 1.00 79.62 89 GLU A C 1
ATOM 691 O O . GLU A 1 89 ? -23.245 40.055 32.960 1.00 79.62 89 GLU A O 1
ATOM 696 N N . ASP A 1 90 ? -22.845 39.520 35.110 1.00 76.69 90 ASP A N 1
ATOM 697 C CA . ASP A 1 90 ? -21.552 38.860 34.890 1.00 76.69 90 ASP A CA 1
ATOM 698 C C . ASP A 1 90 ? -21.482 37.495 35.605 1.00 76.69 90 ASP A C 1
ATOM 700 O O . ASP A 1 90 ? -20.946 37.385 36.709 1.00 76.69 90 ASP A O 1
ATOM 704 N N . PRO A 1 91 ? -22.069 36.436 35.017 1.00 70.06 91 PRO A N 1
ATOM 705 C CA . PRO A 1 91 ? -22.065 35.113 35.625 1.00 70.06 91 PRO A CA 1
ATOM 706 C C . PRO A 1 91 ? -20.656 34.490 35.625 1.00 70.06 91 PRO A C 1
ATOM 708 O O . PRO A 1 91 ? -19.865 34.717 34.701 1.00 70.06 91 PRO A O 1
ATOM 711 N N . PRO A 1 92 ? -20.338 33.624 36.605 1.00 68.00 92 PRO A N 1
ATOM 712 C CA . PRO A 1 92 ? -19.047 32.949 36.657 1.00 68.00 92 PRO A CA 1
ATOM 713 C C . PRO A 1 92 ? -18.832 32.070 35.416 1.00 68.00 92 PRO A C 1
ATOM 715 O O . PRO A 1 92 ? -19.700 31.290 35.019 1.00 68.00 92 PRO A O 1
ATOM 718 N N . ARG A 1 93 ? -17.646 32.171 34.803 1.00 65.12 93 ARG A N 1
ATOM 719 C CA . ARG A 1 93 ? -17.237 31.306 33.687 1.00 65.12 93 ARG A CA 1
ATOM 720 C C . ARG A 1 93 ? -16.751 29.960 34.225 1.00 65.12 93 ARG A C 1
ATOM 722 O O . ARG A 1 93 ? -15.838 29.934 35.046 1.00 65.12 93 ARG A O 1
ATOM 729 N N . GLN A 1 94 ? -17.363 28.873 33.754 1.00 60.00 94 GLN A N 1
ATOM 730 C CA . GLN A 1 94 ? -16.951 27.496 34.052 1.00 60.00 94 GLN A CA 1
ATOM 731 C C . GLN A 1 94 ? -15.840 27.013 33.119 1.00 60.00 94 GLN A C 1
ATOM 733 O O . GLN A 1 94 ? -15.859 27.401 31.927 1.00 60.00 94 GLN A O 1
#

pLDDT: mean 85.01, std 9.72, range [57.91, 94.75]

Secondary structure (DSSP, 8-state):
-HHHHHHTT-EEEE-SS----TT-----EEEE--SSSEEEEEEEEEEPTTSPEEEEEEEEEEPPPP-------SS----PPPP--TT-SSPPP-

Foldseek 3Di:
DAVVCVVVVQWDKPPPDDDADVVGDDDIDIDGDDPDAAKDKDWDWDDDVVDDIDIDIDIDGHDDDDDPDDCPPPPPPDDDDDDDDPPDPDGDDD